Protein AF-A0A7U9DPC3-F1 (afdb_monomer)

Organism: NCBI:txid1200984

Solvent-accessible surface area (backbone atoms only — not comparable to full-atom values): 3724 Å² total; per-residue (Å²): 130,76,85,74,77,54,67,65,53,58,55,52,54,48,49,52,53,51,51,53,51,50,24,63,76,68,68,59,40,69,63,58,58,56,47,48,67,37,86,88,52,48,84,59,100,83,65,79,51,72,67,57,54,47,56,64,72,76,105

Foldseek 3Di:
DPVPPPPCVVVVVVVVVVVVVVCVVVVVDVVVVVQCPDPVNPDDPPDDDPVRVVVVVVD

pLDDT: mean 79.27, std 10.99, range [48.25, 93.69]

Structure (mmCIF, N/CA/C/O backbone):
data_AF-A0A7U9DPC3-F1
#
_entry.id   AF-A0A7U9DPC3-F1
#
loop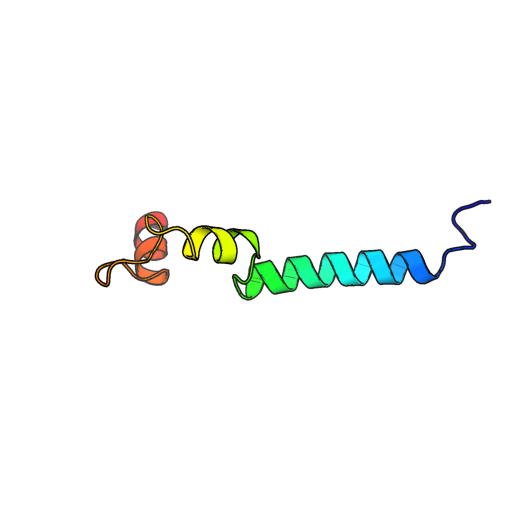_
_atom_site.group_PDB
_atom_site.id
_atom_site.type_symbol
_atom_site.label_atom_id
_atom_site.label_alt_id
_atom_site.label_comp_id
_atom_site.label_asym_id
_atom_site.label_entity_id
_atom_site.label_seq_id
_atom_site.pdbx_PDB_ins_code
_atom_site.Cartn_x
_atom_site.Cartn_y
_atom_site.Cartn_z
_atom_site.occupancy
_atom_site.B_iso_or_eq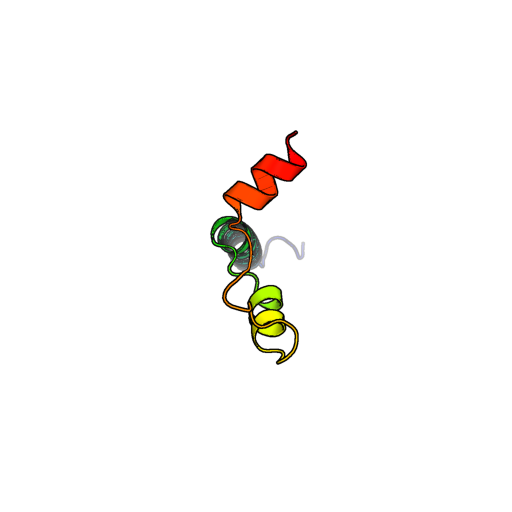uiv
_atom_site.auth_seq_id
_atom_site.auth_comp_id
_atom_site.auth_asym_id
_atom_site.auth_atom_id
_atom_site.pdbx_PDB_model_num
ATOM 1 N N . MET A 1 1 ? 17.391 10.596 -26.522 1.00 48.25 1 MET A N 1
ATOM 2 C CA . MET A 1 1 ? 17.395 9.292 -27.231 1.00 48.25 1 MET A CA 1
ATOM 3 C C . MET A 1 1 ? 17.445 8.062 -26.304 1.00 48.25 1 MET A C 1
ATOM 5 O O . MET A 1 1 ? 17.191 6.974 -26.794 1.00 48.25 1 MET A O 1
ATOM 9 N N . ALA A 1 2 ? 17.663 8.194 -24.983 1.00 55.88 2 ALA A N 1
ATOM 10 C CA . ALA A 1 2 ? 17.746 7.046 -24.060 1.00 55.88 2 ALA A CA 1
ATOM 11 C C . ALA A 1 2 ? 16.390 6.440 -23.616 1.00 55.88 2 ALA A C 1
ATOM 13 O O . ALA A 1 2 ? 16.314 5.257 -23.311 1.00 55.88 2 ALA A O 1
ATOM 14 N N . GLY A 1 3 ? 15.296 7.214 -23.624 1.00 53.69 3 GLY A N 1
ATOM 15 C CA . GLY A 1 3 ? 13.989 6.773 -23.101 1.00 53.69 3 GLY A CA 1
ATOM 16 C C . GLY A 1 3 ? 13.126 5.918 -24.040 1.00 53.69 3 GLY A C 1
ATOM 17 O O . GLY A 1 3 ? 12.043 5.506 -23.650 1.00 53.69 3 GLY A O 1
ATOM 18 N N . ARG A 1 4 ? 13.561 5.655 -25.283 1.00 57.09 4 ARG A N 1
ATOM 19 C CA . ARG A 1 4 ? 12.775 4.875 -26.266 1.00 57.09 4 ARG A CA 1
ATOM 20 C C . ARG A 1 4 ? 13.162 3.393 -26.312 1.00 57.09 4 ARG A C 1
ATOM 22 O O . ARG A 1 4 ? 12.393 2.574 -26.804 1.00 57.09 4 ARG A O 1
ATOM 29 N N . PHE A 1 5 ? 14.343 3.047 -25.800 1.00 56.62 5 PHE A N 1
ATOM 30 C CA . PHE A 1 5 ? 14.911 1.704 -25.937 1.00 56.62 5 PHE A CA 1
ATOM 31 C C . PHE A 1 5 ? 14.486 0.744 -24.810 1.00 56.62 5 PHE A C 1
ATOM 33 O O . PHE A 1 5 ? 14.462 -0.466 -24.999 1.00 56.62 5 PHE A O 1
ATOM 40 N N . TRP A 1 6 ? 14.057 1.270 -23.658 1.00 58.38 6 TRP A N 1
ATOM 41 C CA . TRP A 1 6 ? 13.614 0.489 -22.497 1.00 58.38 6 TRP A CA 1
ATOM 42 C C . TRP A 1 6 ? 12.082 0.330 -22.456 1.00 58.38 6 TRP A C 1
ATOM 44 O O . TRP A 1 6 ? 11.418 0.649 -21.476 1.00 58.38 6 TRP A O 1
ATOM 54 N N . ARG A 1 7 ? 11.496 -0.223 -23.525 1.00 60.44 7 ARG A N 1
ATOM 55 C CA . ARG A 1 7 ? 10.075 -0.644 -23.549 1.00 60.44 7 ARG A CA 1
ATOM 56 C C . ARG A 1 7 ? 9.648 -1.504 -22.332 1.00 60.44 7 ARG A C 1
ATOM 58 O O . ARG A 1 7 ? 8.505 -1.348 -21.903 1.00 60.44 7 ARG A O 1
ATOM 65 N N . PRO A 1 8 ? 10.513 -2.356 -21.731 1.00 64.69 8 PRO A N 1
ATOM 66 C CA . PRO A 1 8 ? 10.163 -3.113 -20.524 1.00 64.69 8 PRO A CA 1
ATOM 67 C C . PRO A 1 8 ? 10.002 -2.251 -19.261 1.00 64.69 8 PRO A C 1
ATOM 69 O O . PRO A 1 8 ? 9.346 -2.682 -18.318 1.00 64.69 8 PRO A O 1
ATOM 72 N N . ALA A 1 9 ? 10.553 -1.031 -19.225 1.00 72.25 9 ALA A N 1
ATOM 73 C CA . ALA A 1 9 ? 10.462 -0.152 -18.055 1.00 72.25 9 ALA A CA 1
ATOM 74 C C . ALA A 1 9 ? 9.015 0.214 -17.714 1.00 72.25 9 ALA A C 1
ATOM 76 O O . ALA A 1 9 ? 8.648 0.276 -16.546 1.00 72.25 9 ALA A O 1
ATOM 77 N N . HIS A 1 10 ? 8.182 0.414 -18.738 1.00 79.62 10 HIS A N 1
ATOM 78 C CA . HIS A 1 10 ? 6.767 0.728 -18.552 1.00 79.62 10 HIS A CA 1
ATOM 79 C C . HIS A 1 10 ? 6.012 -0.418 -17.877 1.00 79.62 10 HIS A C 1
ATOM 81 O O . HIS A 1 10 ? 5.155 -0.172 -17.033 1.00 79.62 10 HIS A O 1
ATOM 87 N N . TRP A 1 11 ? 6.368 -1.665 -18.201 1.00 84.94 11 TRP A N 1
ATOM 88 C CA . TRP A 1 11 ? 5.810 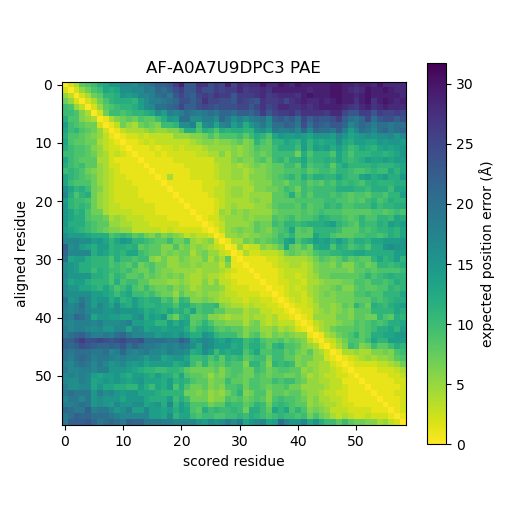-2.843 -17.542 1.00 84.94 11 TRP A CA 1
ATOM 89 C C . TRP A 1 11 ? 6.257 -2.947 -16.087 1.00 84.94 11 TRP A C 1
ATOM 91 O O . TRP A 1 11 ? 5.436 -3.268 -15.235 1.00 84.94 11 TRP A O 1
ATOM 101 N N . LEU A 1 12 ? 7.513 -2.611 -15.783 1.00 86.44 12 LEU A N 1
ATOM 102 C CA . LEU A 1 12 ? 7.998 -2.565 -14.403 1.00 86.44 12 LEU A CA 1
ATOM 103 C C . LEU A 1 12 ? 7.255 -1.503 -13.580 1.00 86.44 12 LEU A C 1
ATOM 105 O O . LEU A 1 12 ? 6.755 -1.805 -12.500 1.00 86.44 12 LEU A O 1
ATOM 109 N N . SER A 1 13 ? 7.125 -0.279 -14.099 1.00 86.50 13 SER A N 1
ATOM 110 C CA . SER A 1 13 ? 6.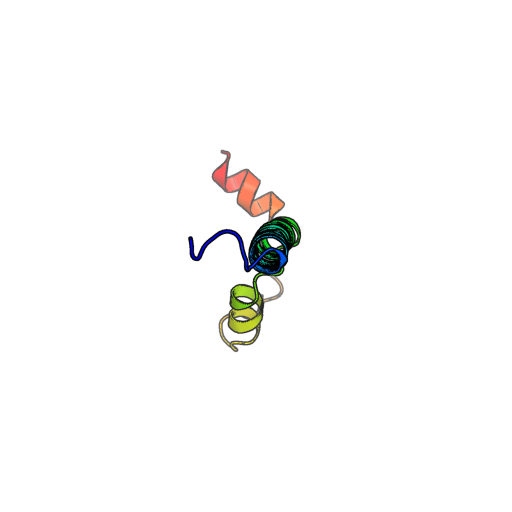365 0.783 -13.427 1.00 86.50 13 SER A CA 1
ATOM 111 C C . SER A 1 13 ? 4.892 0.409 -13.249 1.00 86.50 13 SER A C 1
ATOM 113 O O . SER A 1 13 ? 4.333 0.633 -12.177 1.00 86.50 13 SER A O 1
ATOM 115 N N . GLY A 1 14 ? 4.278 -0.201 -14.268 1.00 91.00 14 GLY A N 1
ATOM 116 C CA . GLY A 1 14 ? 2.903 -0.695 -14.201 1.00 91.00 14 GLY A CA 1
ATOM 117 C C . GLY A 1 14 ? 2.723 -1.792 -13.151 1.00 91.00 14 GLY A C 1
ATOM 118 O O . GLY A 1 14 ? 1.795 -1.721 -12.351 1.00 91.00 14 GLY A O 1
ATOM 119 N N . ALA A 1 15 ? 3.640 -2.761 -13.094 1.00 91.12 15 ALA A N 1
ATOM 120 C CA . ALA A 1 15 ? 3.621 -3.835 -12.103 1.00 91.12 15 ALA A CA 1
ATOM 121 C C . ALA A 1 15 ? 3.776 -3.306 -10.668 1.00 91.12 15 ALA A C 1
ATOM 123 O O . ALA A 1 15 ? 3.032 -3.725 -9.783 1.00 91.12 15 ALA A O 1
ATOM 124 N N . ILE A 1 16 ? 4.686 -2.352 -10.437 1.00 91.19 16 ILE A N 1
ATOM 125 C CA . ILE A 1 16 ? 4.864 -1.728 -9.117 1.00 91.19 16 ILE A CA 1
ATOM 126 C C . ILE A 1 16 ? 3.598 -0.962 -8.714 1.00 91.19 16 ILE A C 1
ATOM 128 O O . ILE A 1 16 ? 3.082 -1.175 -7.618 1.00 91.19 16 ILE A O 1
ATOM 132 N N . GLY A 1 17 ? 3.062 -0.113 -9.596 1.00 91.69 17 GLY A N 1
ATOM 133 C CA . GLY A 1 17 ? 1.844 0.652 -9.314 1.00 91.69 17 GLY A CA 1
ATOM 134 C C . GLY A 1 17 ? 0.639 -0.245 -9.019 1.00 91.69 17 GLY A C 1
ATOM 135 O O . GLY A 1 17 ? -0.049 -0.045 -8.018 1.00 91.69 17 GLY A O 1
ATOM 136 N N . ALA A 1 18 ? 0.429 -1.281 -9.835 1.00 91.94 18 ALA A N 1
ATOM 137 C CA . ALA A 1 18 ? -0.626 -2.267 -9.614 1.00 91.94 18 ALA A CA 1
ATOM 138 C C . ALA A 1 18 ? -0.444 -3.014 -8.281 1.00 91.94 18 ALA A C 1
ATOM 140 O O . ALA A 1 18 ? -1.413 -3.198 -7.546 1.00 91.94 18 ALA A O 1
ATOM 141 N N . GLY A 1 19 ? 0.794 -3.384 -7.929 1.00 89.38 19 GLY A N 1
ATOM 142 C CA . GLY A 1 19 ? 1.110 -4.027 -6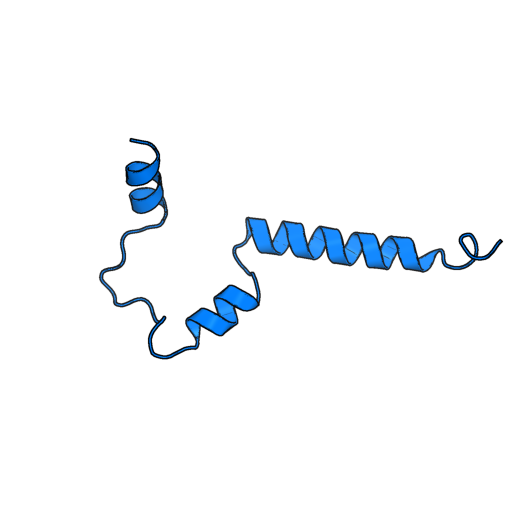.652 1.00 89.38 19 GLY A CA 1
ATOM 143 C C . GLY A 1 19 ? 0.809 -3.144 -5.438 1.00 89.38 19 GLY A C 1
ATOM 144 O O . GLY A 1 19 ? 0.292 -3.640 -4.434 1.00 89.38 19 GLY A O 1
ATOM 145 N N . LEU A 1 20 ? 1.067 -1.836 -5.531 1.00 90.06 20 LEU A N 1
ATOM 146 C CA . LEU A 1 20 ? 0.750 -0.882 -4.462 1.00 90.06 20 LEU A CA 1
ATOM 147 C C . LEU A 1 20 ? -0.762 -0.705 -4.283 1.00 90.06 20 LEU A C 1
ATOM 149 O O . LEU A 1 20 ? -1.240 -0.747 -3.150 1.00 90.06 20 LEU A O 1
ATOM 153 N N . VAL A 1 21 ? -1.517 -0.564 -5.379 1.00 90.75 21 VAL A N 1
ATOM 154 C CA . VAL A 1 21 ? -2.987 -0.464 -5.326 1.00 90.75 21 VAL A CA 1
ATOM 155 C C . VAL A 1 21 ? -3.583 -1.736 -4.737 1.00 90.75 21 VAL A C 1
ATOM 157 O O . VAL A 1 21 ? -4.370 -1.653 -3.798 1.00 90.75 21 VAL A O 1
ATOM 160 N N . PHE A 1 22 ? -3.163 -2.907 -5.226 1.00 87.38 22 PHE A N 1
ATOM 161 C CA . PHE A 1 22 ? -3.604 -4.192 -4.686 1.00 87.38 22 PHE A CA 1
ATOM 162 C C . PHE A 1 22 ? -3.325 -4.289 -3.182 1.00 87.38 22 PHE A C 1
ATOM 164 O O . PHE A 1 22 ? -4.248 -4.548 -2.421 1.00 87.38 22 PHE A O 1
ATOM 171 N N . SER A 1 23 ? -2.103 -3.968 -2.741 1.00 87.00 23 SER A N 1
ATOM 172 C CA . SER A 1 23 ? -1.729 -3.986 -1.318 1.00 87.00 23 SER A CA 1
ATOM 173 C C . SER A 1 23 ? -2.572 -3.035 -0.463 1.00 87.00 23 SER A C 1
ATOM 175 O O . SER A 1 23 ? -2.870 -3.359 0.686 1.00 87.00 23 SER A O 1
ATOM 177 N N . GLY A 1 24 ? -2.943 -1.870 -1.004 1.00 82.75 24 GLY A N 1
ATOM 178 C CA . GLY A 1 24 ? -3.824 -0.916 -0.331 1.00 82.75 24 GLY A CA 1
ATOM 179 C C . GLY A 1 24 ? -5.250 -1.446 -0.191 1.00 82.75 24 GLY A C 1
ATOM 180 O O . GLY A 1 24 ? -5.832 -1.345 0.883 1.00 82.75 24 GLY A O 1
ATOM 181 N N . VAL A 1 25 ? -5.791 -2.072 -1.240 1.00 85.88 25 VAL A N 1
ATOM 182 C CA . VAL A 1 25 ? -7.163 -2.609 -1.228 1.00 85.88 25 VAL A CA 1
ATOM 183 C C . VAL A 1 25 ? -7.265 -3.865 -0.357 1.00 85.88 25 VAL A C 1
ATOM 185 O O . VAL A 1 25 ? -8.245 -4.047 0.359 1.00 85.88 25 VAL A O 1
ATOM 188 N N . THR A 1 26 ? -6.251 -4.732 -0.376 1.00 79.06 26 THR A N 1
ATOM 189 C CA . THR A 1 26 ? -6.239 -5.985 0.397 1.00 79.06 26 THR A CA 1
ATOM 190 C C . THR A 1 26 ? -5.611 -5.842 1.784 1.00 79.06 26 THR A C 1
ATOM 192 O O . THR A 1 26 ? -5.416 -6.846 2.470 1.00 79.06 26 THR A O 1
ATOM 195 N N . ASN A 1 27 ? -5.249 -4.623 2.202 1.00 74.00 27 ASN A N 1
ATOM 196 C CA . ASN A 1 27 ? -4.523 -4.342 3.448 1.00 74.00 27 ASN A CA 1
ATOM 197 C C . ASN A 1 27 ? -3.239 -5.177 3.626 1.00 74.00 27 ASN A C 1
ATOM 199 O O . ASN A 1 27 ? -2.765 -5.401 4.740 1.00 74.00 27 ASN A O 1
ATOM 203 N N . THR A 1 28 ? -2.639 -5.650 2.532 1.00 71.69 28 THR A N 1
ATOM 204 C CA . THR A 1 28 ? -1.455 -6.520 2.562 1.00 71.69 28 THR A CA 1
ATOM 205 C C . THR A 1 28 ? -0.172 -5.707 2.419 1.00 71.69 28 THR A C 1
ATOM 207 O O . THR A 1 28 ? 0.732 -6.060 1.663 1.00 71.69 28 THR A O 1
ATOM 210 N N . CYS A 1 29 ? -0.069 -4.579 3.125 1.00 75.75 29 CYS A N 1
ATOM 211 C CA . CYS A 1 29 ? 1.169 -3.817 3.101 1.00 75.75 29 CYS A CA 1
ATOM 212 C C . CYS A 1 29 ? 2.236 -4.587 3.900 1.00 75.75 29 CYS A C 1
ATOM 214 O O . CYS A 1 29 ? 2.035 -4.962 5.058 1.00 75.75 29 CYS A O 1
ATOM 216 N N . GLY A 1 30 ? 3.385 -4.863 3.275 1.00 72.50 30 GLY A N 1
ATOM 217 C CA . GLY A 1 30 ? 4.453 -5.651 3.907 1.00 72.50 30 GLY A CA 1
ATOM 218 C C . GLY A 1 30 ? 4.910 -5.069 5.250 1.00 72.50 30 GLY A C 1
ATOM 219 O O . GLY A 1 30 ? 5.311 -5.806 6.145 1.00 72.50 30 GLY A O 1
ATOM 220 N N . MET A 1 31 ? 4.760 -3.754 5.429 1.00 78.69 31 MET A N 1
ATOM 221 C CA . MET A 1 31 ? 5.045 -3.069 6.684 1.00 78.69 31 MET A CA 1
ATOM 222 C C . MET A 1 31 ? 4.042 -3.417 7.791 1.00 78.69 31 MET A C 1
ATOM 224 O O . MET A 1 31 ? 4.470 -3.683 8.908 1.00 78.69 31 MET A O 1
ATOM 228 N N . ALA A 1 32 ? 2.739 -3.505 7.503 1.00 79.19 32 ALA A N 1
ATOM 229 C CA . ALA A 1 32 ? 1.754 -3.968 8.483 1.00 79.19 32 ALA A CA 1
ATOM 230 C C . ALA A 1 32 ? 2.009 -5.426 8.874 1.00 79.19 32 ALA A C 1
ATOM 232 O O . ALA A 1 32 ? 1.940 -5.758 10.054 1.00 79.19 32 ALA A O 1
ATOM 233 N N . ALA A 1 33 ? 2.384 -6.283 7.918 1.00 81.06 33 ALA A N 1
ATOM 234 C CA . ALA A 1 33 ? 2.761 -7.665 8.211 1.00 81.06 33 ALA A CA 1
ATOM 235 C C . ALA A 1 33 ? 4.020 -7.752 9.095 1.00 81.06 33 ALA A C 1
ATOM 237 O O . ALA A 1 33 ? 4.058 -8.552 10.031 1.00 81.06 33 ALA A O 1
ATOM 238 N N . ALA A 1 34 ? 5.031 -6.914 8.840 1.00 83.12 34 ALA A N 1
ATOM 239 C CA . ALA A 1 34 ? 6.226 -6.822 9.676 1.00 83.12 34 ALA A CA 1
ATOM 240 C C . ALA A 1 34 ? 5.897 -6.306 11.087 1.00 83.12 34 ALA A C 1
ATOM 242 O O . ALA A 1 34 ? 6.342 -6.889 12.076 1.00 83.12 34 ALA A O 1
ATOM 243 N N . LEU A 1 35 ? 5.063 -5.267 11.191 1.00 83.75 35 LEU A N 1
ATOM 244 C CA . LEU A 1 35 ? 4.616 -4.727 12.471 1.00 83.75 35 LEU A CA 1
ATOM 245 C C . LEU A 1 35 ? 3.795 -5.759 13.249 1.00 83.75 35 LEU A C 1
ATOM 247 O O . LEU A 1 35 ? 4.056 -5.965 14.424 1.00 83.75 35 LEU A O 1
ATOM 251 N N . ALA A 1 36 ? 2.860 -6.474 12.622 1.00 80.62 36 ALA A N 1
ATOM 252 C CA . ALA A 1 36 ? 2.049 -7.516 13.267 1.00 80.62 36 ALA A CA 1
ATOM 253 C C . ALA A 1 36 ? 2.881 -8.678 13.847 1.00 80.62 36 ALA A C 1
ATOM 255 O O . ALA A 1 36 ? 2.421 -9.407 14.729 1.00 80.62 36 ALA A O 1
ATOM 256 N N . ARG A 1 37 ? 4.118 -8.869 13.369 1.00 80.38 37 ARG A N 1
ATOM 257 C CA . ARG A 1 37 ? 5.047 -9.874 13.907 1.00 80.38 37 ARG A CA 1
ATOM 258 C C . ARG A 1 37 ? 5.749 -9.418 15.186 1.00 80.38 37 ARG A C 1
ATOM 260 O O . ARG A 1 37 ? 6.255 -10.282 15.906 1.00 80.38 37 ARG A O 1
ATOM 267 N N . LEU A 1 38 ? 5.755 -8.121 15.500 1.00 86.12 3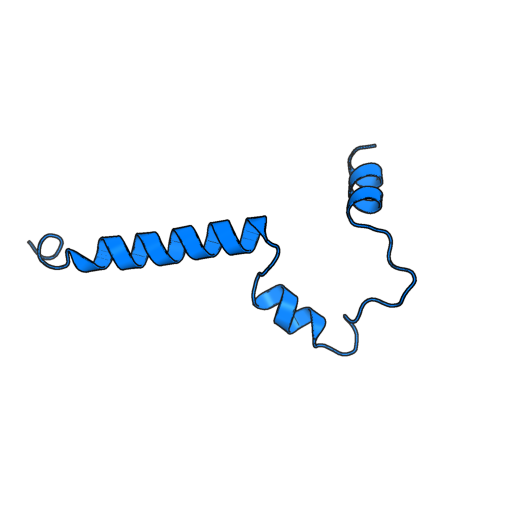8 LEU A N 1
ATOM 268 C CA . LEU A 1 38 ? 6.319 -7.611 16.748 1.00 86.12 38 LEU A CA 1
ATOM 269 C C . LEU A 1 38 ? 5.449 -8.045 17.943 1.00 86.12 38 LEU A C 1
ATOM 271 O O . LEU A 1 38 ? 4.226 -7.914 17.879 1.00 86.12 38 LEU A O 1
ATOM 275 N N .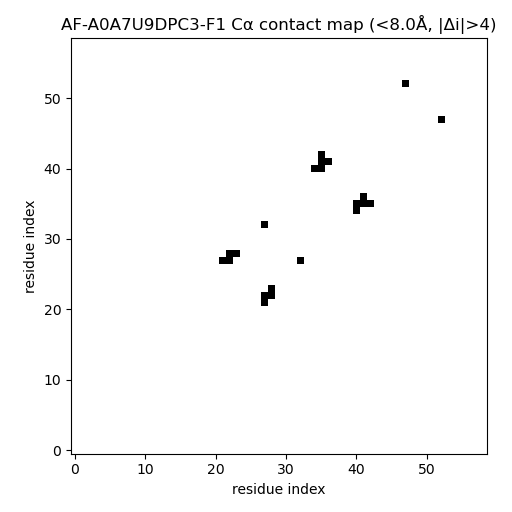 PRO A 1 39 ? 6.049 -8.516 19.055 1.00 78.88 39 PRO A N 1
ATOM 276 C CA . PRO A 1 39 ? 5.312 -9.031 20.215 1.00 78.88 39 PRO A CA 1
ATOM 277 C C . PRO A 1 39 ? 4.283 -8.051 20.791 1.00 78.88 39 PRO A C 1
ATOM 279 O O . PRO A 1 39 ? 3.218 -8.470 21.225 1.00 78.88 39 PRO A O 1
ATOM 282 N N . HIS A 1 40 ? 4.595 -6.755 20.751 1.00 80.44 40 HIS A N 1
ATOM 283 C CA . HIS A 1 40 ? 3.761 -5.679 21.290 1.00 80.44 40 HIS A CA 1
ATOM 284 C C . HIS A 1 40 ? 2.600 -5.275 20.371 1.00 80.44 40 HIS A C 1
ATOM 286 O O . HIS A 1 40 ? 1.670 -4.626 20.827 1.00 80.44 40 HIS A O 1
ATOM 292 N N . ASN A 1 41 ? 2.653 -5.633 19.085 1.00 79.69 41 ASN A N 1
ATOM 293 C CA . ASN 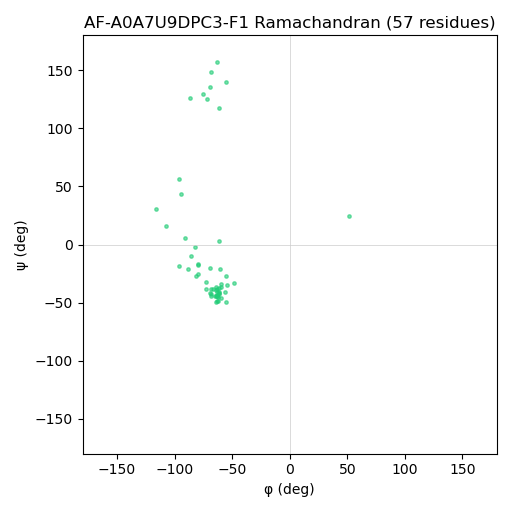A 1 41 ? 1.662 -5.235 18.081 1.00 79.69 41 ASN A CA 1
ATOM 294 C C . ASN A 1 41 ? 0.760 -6.411 17.667 1.00 79.69 41 ASN A C 1
ATOM 296 O O . ASN A 1 41 ? 0.106 -6.378 16.625 1.00 79.69 41 ASN A O 1
ATOM 300 N N . ARG A 1 42 ? 0.750 -7.489 18.462 1.00 79.50 42 ARG A N 1
ATOM 301 C CA . ARG A 1 42 ? -0.210 -8.574 18.273 1.00 79.50 42 ARG A CA 1
ATOM 302 C C . ARG A 1 42 ? -1.576 -8.119 18.781 1.00 79.50 42 ARG A C 1
ATOM 304 O O . ARG A 1 42 ? -1.648 -7.649 19.916 1.00 79.50 42 ARG A O 1
ATOM 311 N N . PRO A 1 43 ? -2.646 -8.276 17.985 1.00 70.12 43 PRO A N 1
ATOM 312 C CA . PRO A 1 43 ? -3.987 -7.961 18.446 1.00 70.12 43 PRO A CA 1
ATOM 313 C C . PRO A 1 43 ? -4.314 -8.856 19.643 1.00 70.12 43 PRO A C 1
ATOM 315 O O . PRO A 1 43 ? -4.320 -10.083 19.534 1.00 70.12 43 PRO A O 1
ATOM 318 N N . THR A 1 44 ? -4.540 -8.236 20.800 1.00 71.94 44 THR A N 1
ATOM 319 C CA . THR A 1 44 ? -5.197 -8.910 21.920 1.00 71.94 44 THR A CA 1
ATOM 320 C C . THR A 1 44 ? -6.654 -9.142 21.513 1.00 71.94 44 THR A C 1
ATOM 322 O O . THR A 1 44 ? -7.186 -8.365 20.726 1.00 71.94 44 THR A O 1
ATOM 325 N N . GLY A 1 45 ? -7.306 -10.206 21.980 1.00 70.25 45 GLY A N 1
ATOM 326 C CA . GLY A 1 45 ? -8.628 -10.633 21.480 1.00 70.25 45 GLY A CA 1
ATOM 327 C C . GLY A 1 45 ? -9.790 -9.639 21.663 1.00 70.25 45 GLY A C 1
ATOM 328 O O . GLY A 1 45 ? -10.911 -9.971 21.303 1.00 70.25 45 GLY A O 1
ATOM 329 N N . ASP A 1 46 ? -9.520 -8.450 22.199 1.00 71.38 46 ASP A N 1
ATOM 330 C CA . ASP A 1 46 ? -10.472 -7.398 22.567 1.00 71.38 46 ASP A CA 1
ATOM 331 C C . ASP A 1 46 ? -10.259 -6.113 21.735 1.00 71.38 46 ASP A C 1
ATOM 333 O O . ASP A 1 46 ? -10.416 -4.991 22.213 1.00 71.38 46 ASP A O 1
ATOM 337 N N . VAL A 1 47 ? -9.790 -6.255 20.489 1.00 75.31 47 VAL A N 1
ATOM 338 C CA . VAL A 1 47 ? -9.640 -5.124 19.561 1.00 75.31 47 VAL A CA 1
ATOM 339 C C . VAL A 1 47 ? -10.944 -4.883 18.804 1.00 75.31 47 VAL A C 1
ATOM 341 O O . VAL A 1 47 ? -11.479 -5.790 18.166 1.00 75.31 47 VAL A O 1
ATOM 344 N N . ALA A 1 48 ? -11.439 -3.644 18.862 1.00 80.31 48 ALA A N 1
ATOM 345 C CA . ALA A 1 48 ? -12.617 -3.217 18.116 1.00 80.31 48 ALA A CA 1
ATOM 346 C C . ALA A 1 48 ? -12.430 -3.481 16.616 1.00 80.31 48 ALA A C 1
ATOM 348 O O . ALA A 1 48 ? -11.345 -3.288 16.055 1.00 80.31 48 ALA A O 1
ATOM 349 N N . SER A 1 49 ? -13.500 -3.932 15.962 1.00 81.19 49 SER A N 1
ATOM 350 C CA . SER A 1 49 ? -13.460 -4.215 14.528 1.00 81.19 49 SER A CA 1
ATOM 351 C C . SER A 1 49 ? -13.175 -2.941 13.720 1.00 81.19 49 SER A C 1
ATOM 353 O O . SER A 1 49 ? -13.413 -1.819 14.176 1.00 81.19 49 SER A O 1
ATOM 355 N N . PHE A 1 50 ? -12.661 -3.101 12.498 1.00 82.69 50 PHE A N 1
ATOM 356 C CA . PHE A 1 50 ? -12.386 -1.965 11.612 1.00 82.69 50 PHE A CA 1
ATOM 357 C C . PHE A 1 50 ? -13.640 -1.109 11.372 1.00 82.69 50 PHE A C 1
ATOM 359 O O . PHE A 1 50 ? -13.564 0.113 11.441 1.00 82.69 50 PHE A O 1
ATOM 366 N N . GLU A 1 51 ? -14.795 -1.755 11.193 1.00 85.44 51 GLU A N 1
ATOM 367 C CA . GLU A 1 51 ? -16.100 -1.097 11.047 1.00 85.44 51 GLU A CA 1
ATOM 368 C C . GLU A 1 51 ? -16.476 -0.282 12.284 1.00 85.44 51 GLU A C 1
ATOM 370 O O . GLU A 1 51 ? -16.919 0.858 12.176 1.00 85.44 51 GLU A O 1
ATOM 375 N N . GLU A 1 52 ? -16.246 -0.832 13.475 1.00 87.19 52 GLU A N 1
ATOM 376 C CA . GLU A 1 52 ? -16.514 -0.127 14.725 1.00 87.19 52 GLU A CA 1
ATOM 377 C C . GLU A 1 52 ? -15.582 1.079 14.893 1.00 87.19 52 GLU A C 1
ATOM 379 O O . GLU A 1 52 ? -16.024 2.153 15.292 1.00 87.19 52 GLU A O 1
ATOM 384 N N . THR A 1 53 ? -14.314 0.943 14.500 1.00 86.88 53 THR A N 1
ATOM 385 C CA . THR A 1 53 ? -13.355 2.058 14.484 1.00 86.88 53 THR A CA 1
ATOM 386 C C . THR A 1 53 ? -13.773 3.147 13.491 1.00 86.88 53 THR A C 1
ATOM 388 O O . THR A 1 53 ? -13.747 4.331 13.830 1.00 86.88 53 THR A O 1
ATOM 391 N N . LEU A 1 54 ? -14.203 2.769 12.284 1.00 89.81 54 LEU A N 1
ATOM 392 C CA . LEU A 1 54 ? -14.702 3.706 11.274 1.00 89.81 54 LEU A CA 1
ATOM 393 C C . LEU A 1 54 ? -15.964 4.427 11.744 1.00 89.81 54 LEU A C 1
ATOM 395 O O . LEU A 1 54 ? -16.045 5.646 11.616 1.00 89.81 54 LEU A O 1
ATOM 399 N N . ALA A 1 55 ? -16.913 3.703 12.339 1.00 93.69 55 ALA A N 1
ATOM 400 C CA . ALA A 1 55 ? -18.136 4.280 12.887 1.00 93.69 55 ALA A CA 1
ATOM 401 C C . ALA A 1 55 ? -17.846 5.319 13.984 1.00 93.69 55 ALA A C 1
ATOM 403 O O . ALA A 1 55 ? -18.556 6.314 14.086 1.00 93.69 55 ALA A O 1
ATOM 404 N N . ARG A 1 56 ? -16.785 5.123 14.780 1.00 91.25 56 ARG A N 1
ATOM 405 C CA . ARG A 1 56 ? -16.341 6.095 15.795 1.00 91.25 56 ARG A CA 1
ATOM 406 C C . ARG A 1 56 ? -15.672 7.331 15.202 1.00 91.25 56 ARG 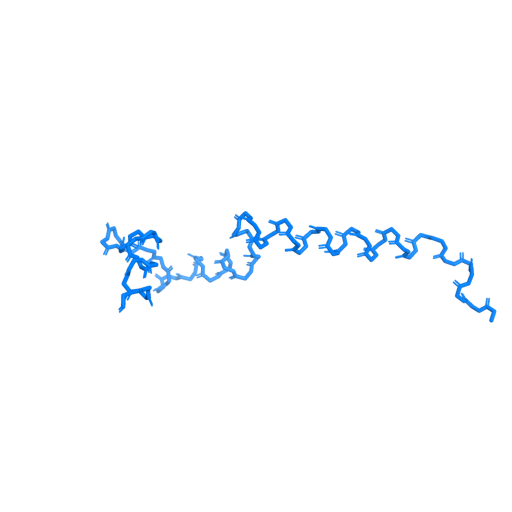A C 1
ATOM 408 O O . ARG A 1 56 ? -15.780 8.391 15.798 1.00 91.25 56 ARG A O 1
ATOM 415 N N . LEU A 1 57 ? -14.968 7.195 14.078 1.00 93.06 57 LEU A N 1
ATOM 416 C CA . LEU A 1 57 ? -14.299 8.308 13.390 1.00 93.06 57 LEU A CA 1
ATOM 417 C C . LEU A 1 57 ? -15.248 9.122 12.500 1.00 93.06 57 LEU A C 1
ATOM 419 O O . LEU A 1 57 ? -14.972 10.285 12.225 1.00 93.06 57 LEU A O 1
ATOM 423 N N . ALA A 1 58 ? -16.317 8.496 12.005 1.00 90.69 58 ALA A N 1
ATOM 424 C CA . ALA A 1 58 ? -17.319 9.125 11.147 1.00 90.69 58 ALA A CA 1
ATOM 425 C C . ALA A 1 58 ? -18.433 9.854 11.925 1.00 90.69 58 ALA A C 1
ATOM 427 O O . ALA A 1 58 ? -19.242 10.542 11.300 1.00 90.69 58 ALA A O 1
ATOM 428 N N . ALA A 1 59 ? -18.490 9.670 13.247 1.00 76.62 59 ALA A N 1
ATOM 429 C CA . ALA A 1 59 ? -19.386 10.371 14.167 1.00 76.62 59 ALA A CA 1
ATOM 430 C C . ALA A 1 59 ? -18.762 11.685 14.655 1.00 76.62 59 ALA A C 1
ATOM 432 O O . ALA A 1 59 ? -19.530 12.662 14.809 1.00 76.62 59 ALA A O 1
#

Secondary structure (DSSP, 8-state):
-GGGS-HHHHHHHHHHHHHHHHHHHTT--HHHHHHHTSGGGSPPTTPPPHHHHHHHH--

InterPro domains:
  IPR021309 Inner membrane protein YgaP-like, transmembrane domain [PF11127] (6-36)

Sequence (59 aa):
MAGRFWRPAHWLSGAIGAGLVFSGVTNTCGMAAALARLPHNRPTGDVASFEETLARLAA

Mean predicted aligned error: 10.2 Å

Radius of gyration: 18.76 Å; Cα contacts (8 Å, |Δi|>4): 11; chains: 1; bounding box: 37×21×50 Å